Protein AF-E7BS47-F1 (afdb_monomer)

InterPro domains:
  IPR019580 Pre-mRNA-processing-splicing factor 8, U6-snRNA-binding [PF10596] (1-68)
  IPR027652 Pre-mRNA-processing-splicing factor 8 [PTHR11140] (1-109)

Nearest PDB structures (foldseek):
  8qp8-assembly1_A  TM=9.920E-01  e=4.283E-16  Homo sapiens
  8qxd-assembly1_A  TM=9.920E-01  e=4.283E-16  Homo sapiens
  3zef-assembly2_E  TM=9.939E-01  e=2.211E-14  Saccharomyces cerevisiae
  3zef-assembly1_B  TM=9.964E-01  e=2.888E-14  Saccharomyces cerevisiae
  4i43-assembly1_B  TM=9.954E-01  e=5.636E-14  Saccharomyces cerevisiae S288C

Radius of gyration: 19.04 Å; Cα contacts (8 Å, |Δi|>4): 107; chains: 1; bounding box: 40×33×52 Å

Structure (mmCIF, N/CA/C/O backbone):
data_AF-E7BS47-F1
#
_entry.id   AF-E7BS47-F1
#
loop_
_atom_site.group_PDB
_atom_site.id
_atom_site.type_symbol
_atom_site.label_atom_id
_atom_site.label_alt_id
_atom_site.label_comp_id
_atom_site.label_asym_id
_atom_site.label_entity_id
_atom_site.label_seq_id
_atom_site.pdbx_PDB_ins_code
_atom_site.Cartn_x
_atom_site.Cartn_y
_atom_site.Cartn_z
_atom_site.occupancy
_atom_site.B_iso_or_equiv
_atom_site.auth_seq_id
_atom_site.auth_comp_id
_atom_site.auth_asym_id
_atom_site.auth_atom_id
_atom_site.pdbx_PDB_model_num
ATOM 1 N N . ARG A 1 1 ? 2.871 4.409 -25.591 1.00 84.31 1 ARG A N 1
ATOM 2 C CA . ARG A 1 1 ? 1.527 3.773 -25.572 1.00 84.31 1 ARG A CA 1
ATOM 3 C C . ARG A 1 1 ? 1.599 2.250 -25.733 1.00 84.31 1 ARG A C 1
ATOM 5 O O . ARG A 1 1 ? 1.164 1.576 -24.817 1.00 84.31 1 ARG A O 1
ATOM 12 N N . PHE A 1 2 ? 2.208 1.703 -26.796 1.00 94.00 2 PHE A N 1
ATOM 13 C CA . PHE A 1 2 ? 2.339 0.242 -26.985 1.00 94.00 2 PHE A CA 1
ATOM 14 C C . PHE A 1 2 ? 3.060 -0.478 -25.828 1.00 94.00 2 PHE A C 1
ATOM 16 O O . PHE A 1 2 ? 2.489 -1.369 -25.212 1.00 94.00 2 PHE A O 1
ATOM 23 N N . THR A 1 3 ? 4.282 -0.051 -25.481 1.00 92.44 3 THR A N 1
ATOM 24 C CA . THR A 1 3 ? 5.096 -0.711 -24.438 1.00 92.44 3 THR A CA 1
ATOM 25 C C . THR A 1 3 ? 4.446 -0.674 -23.055 1.00 92.44 3 THR A C 1
ATOM 27 O O . THR A 1 3 ? 4.609 -1.608 -22.282 1.00 92.44 3 THR A O 1
ATOM 30 N N . LEU A 1 4 ? 3.700 0.391 -22.742 1.00 95.00 4 LEU A N 1
ATOM 31 C CA . LEU A 1 4 ? 2.961 0.501 -21.484 1.00 95.00 4 LEU A CA 1
ATOM 32 C C . LEU A 1 4 ? 1.755 -0.449 -21.462 1.00 95.00 4 LEU A C 1
ATOM 34 O O . LEU A 1 4 ? 1.556 -1.142 -20.471 1.00 95.00 4 LEU A O 1
ATOM 38 N N . TRP A 1 5 ? 0.989 -0.514 -22.555 1.00 96.12 5 TRP A N 1
ATOM 39 C CA . TRP A 1 5 ? -0.170 -1.402 -22.673 1.00 96.12 5 TRP A CA 1
ATOM 40 C C . TRP A 1 5 ? 0.214 -2.877 -22.494 1.00 96.12 5 TRP A C 1
ATOM 42 O O . TRP A 1 5 ? -0.379 -3.586 -21.690 1.00 96.12 5 TRP A O 1
ATOM 52 N N . TRP A 1 6 ? 1.276 -3.312 -23.173 1.00 96.38 6 TRP A N 1
ATOM 53 C CA . TRP A 1 6 ? 1.793 -4.682 -23.084 1.00 96.38 6 TRP A CA 1
ATOM 54 C C . TRP A 1 6 ? 2.811 -4.881 -21.952 1.00 96.38 6 TRP A C 1
ATOM 56 O O . TRP A 1 6 ? 3.523 -5.886 -21.918 1.00 96.38 6 TRP A O 1
ATOM 66 N N . SER A 1 7 ? 2.919 -3.932 -21.018 1.00 95.62 7 SER A N 1
ATOM 67 C CA . SER A 1 7 ? 3.914 -4.005 -19.946 1.00 95.62 7 SER A CA 1
ATOM 68 C C . SER A 1 7 ? 3.802 -5.256 -19.066 1.00 95.62 7 SER A C 1
ATOM 70 O O . SER A 1 7 ? 4.862 -5.802 -18.767 1.00 95.62 7 SER A O 1
ATOM 72 N N . PRO A 1 8 ? 2.613 -5.808 -18.731 1.00 95.12 8 PRO A N 1
ATOM 73 C CA . PRO A 1 8 ? 2.541 -7.028 -17.920 1.00 95.12 8 PRO A CA 1
ATOM 74 C C . PRO A 1 8 ? 3.119 -8.263 -18.625 1.00 95.12 8 PRO A C 1
ATOM 76 O O . PRO A 1 8 ? 3.651 -9.167 -17.984 1.00 95.12 8 PRO A O 1
ATOM 79 N N . THR A 1 9 ? 3.038 -8.310 -19.958 1.00 94.06 9 THR A N 1
ATOM 80 C CA . THR A 1 9 ? 3.557 -9.429 -20.756 1.00 94.06 9 THR A CA 1
ATOM 81 C C . THR A 1 9 ? 5.023 -9.255 -21.134 1.00 94.06 9 THR A C 1
ATOM 83 O O . THR A 1 9 ? 5.727 -10.249 -21.281 1.00 94.06 9 THR A O 1
ATOM 86 N N . ILE A 1 10 ? 5.488 -8.010 -21.277 1.00 92.88 10 ILE A N 1
ATOM 87 C CA . ILE A 1 10 ? 6.871 -7.694 -21.650 1.00 92.88 10 ILE A CA 1
ATOM 88 C C . ILE A 1 10 ? 7.775 -7.661 -20.405 1.00 92.88 10 ILE A C 1
ATOM 90 O O . ILE 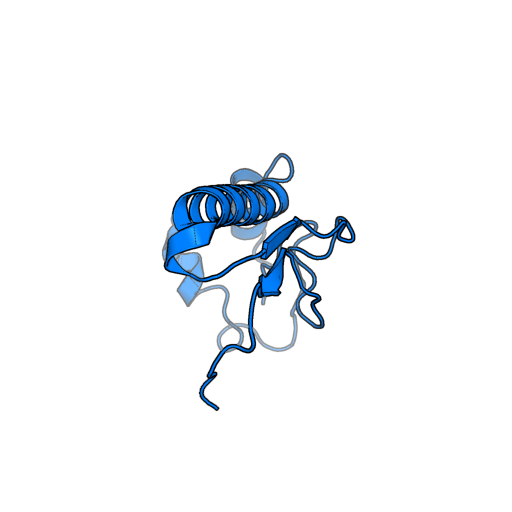A 1 10 ? 8.833 -8.279 -20.394 1.00 92.88 10 ILE A O 1
ATOM 94 N N . ASN A 1 11 ? 7.378 -6.972 -19.333 1.00 93.00 11 ASN A N 1
ATOM 95 C CA . ASN A 1 11 ? 8.187 -6.801 -18.123 1.00 93.00 11 ASN A CA 1
ATOM 96 C C . ASN A 1 11 ? 7.933 -7.924 -17.104 1.00 93.00 11 ASN A C 1
ATOM 98 O O . ASN A 1 11 ? 7.363 -7.695 -16.041 1.00 93.00 11 ASN A O 1
ATOM 102 N N . ARG A 1 12 ? 8.359 -9.148 -17.434 1.00 91.19 12 ARG A N 1
ATOM 103 C CA . ARG A 1 12 ? 8.235 -10.322 -16.555 1.00 91.19 12 ARG A CA 1
ATOM 104 C C . ARG A 1 12 ? 9.527 -11.136 -16.492 1.00 91.19 12 ARG A C 1
ATOM 106 O O . ARG A 1 12 ? 10.251 -11.230 -17.482 1.00 91.19 12 ARG A O 1
ATOM 113 N N . ALA A 1 13 ? 9.755 -11.794 -15.356 1.00 85.56 13 ALA A N 1
ATOM 114 C CA . ALA A 1 13 ? 10.951 -12.602 -15.095 1.00 85.56 13 ALA A CA 1
ATOM 115 C C . ALA A 1 13 ? 11.187 -13.733 -16.117 1.00 85.56 13 ALA A C 1
ATOM 117 O O . ALA A 1 13 ? 12.325 -14.081 -16.401 1.00 85.56 13 ALA A O 1
ATOM 118 N N . ASN A 1 14 ? 10.124 -14.282 -16.715 1.00 86.88 14 ASN A N 1
ATOM 119 C CA . ASN A 1 14 ? 10.248 -15.358 -17.710 1.00 86.88 14 ASN A CA 1
ATOM 120 C C . ASN A 1 14 ? 10.684 -14.864 -19.103 1.00 86.88 14 ASN A C 1
ATOM 122 O O . ASN A 1 14 ? 10.948 -15.688 -19.970 1.00 86.88 14 ASN A O 1
ATOM 126 N N . VAL A 1 15 ? 10.692 -13.548 -19.348 1.00 81.75 15 VAL A N 1
ATOM 127 C CA . VAL A 1 15 ? 11.050 -12.951 -20.651 1.00 81.75 15 VAL A CA 1
ATOM 128 C C . VAL A 1 15 ? 12.466 -12.384 -20.623 1.00 81.75 15 VAL A C 1
ATOM 130 O O . VAL A 1 15 ? 13.201 -12.519 -21.596 1.00 81.75 15 VAL A O 1
ATOM 133 N N . TYR A 1 16 ? 12.868 -11.784 -19.503 1.00 82.69 16 TYR A N 1
ATOM 134 C CA . TYR A 1 16 ? 14.212 -11.251 -19.310 1.00 82.69 16 TYR A CA 1
ATOM 135 C C . TYR A 1 16 ? 14.883 -11.935 -18.117 1.00 82.69 16 TYR A C 1
ATOM 137 O O . TYR A 1 16 ? 14.367 -11.896 -17.001 1.00 82.69 16 TYR A O 1
ATOM 145 N N . VAL A 1 17 ? 16.043 -12.551 -18.357 1.00 79.25 17 VAL A N 1
ATOM 146 C CA . VAL A 1 17 ? 16.807 -13.300 -17.348 1.00 79.25 17 VAL A CA 1
ATOM 147 C C . VAL A 1 17 ? 17.919 -12.425 -16.761 1.00 79.25 17 VAL A C 1
ATOM 149 O O . VAL A 1 17 ? 18.576 -11.676 -17.481 1.00 79.25 17 VAL A O 1
ATOM 152 N N . GLY A 1 18 ? 18.164 -12.549 -15.453 1.00 76.62 18 GLY A N 1
ATOM 153 C CA . GLY A 1 18 ? 19.397 -12.071 -14.812 1.00 76.62 18 GLY A CA 1
ATOM 154 C C . GLY A 1 18 ? 19.460 -10.581 -14.456 1.00 76.62 18 GLY A C 1
ATOM 155 O O . GLY A 1 18 ? 20.484 -10.136 -13.945 1.00 76.62 18 GLY A O 1
ATOM 156 N N . PHE A 1 19 ? 18.396 -9.802 -14.674 1.00 78.62 19 PHE A N 1
ATOM 157 C CA . PHE A 1 19 ? 18.344 -8.396 -14.266 1.00 78.62 19 PHE A CA 1
ATOM 158 C C . PHE A 1 19 ? 17.004 -8.081 -13.599 1.00 78.62 19 PHE A C 1
ATOM 160 O O . PHE A 1 19 ? 15.967 -8.137 -14.243 1.00 78.62 19 PHE A O 1
ATOM 167 N N . GLN A 1 20 ? 17.008 -7.745 -12.309 1.00 90.75 20 GLN A N 1
ATOM 168 C CA . GLN A 1 20 ? 15.817 -7.286 -11.594 1.00 90.75 20 GLN A CA 1
ATOM 169 C C . GLN A 1 20 ? 16.179 -6.063 -10.762 1.00 90.75 20 GLN A C 1
ATOM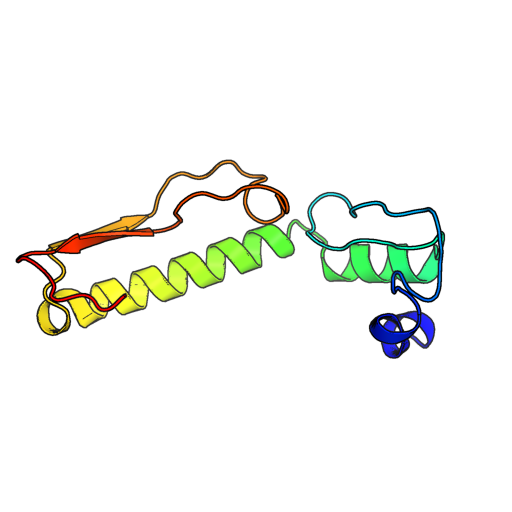 171 O O . GLN A 1 20 ? 17.049 -6.127 -9.897 1.00 90.75 20 GLN A O 1
ATOM 176 N N . VAL A 1 21 ? 15.512 -4.942 -11.027 1.00 94.69 21 VAL A N 1
ATOM 177 C CA . VAL A 1 21 ? 15.723 -3.685 -10.301 1.00 94.69 21 VAL A CA 1
ATOM 178 C C . VAL A 1 21 ? 14.378 -3.111 -9.897 1.00 94.69 21 VAL A C 1
ATOM 180 O O . VAL A 1 21 ? 13.461 -3.054 -10.711 1.00 94.69 21 VAL A O 1
ATOM 183 N N . GLN A 1 22 ? 14.255 -2.678 -8.650 1.00 96.56 22 GLN A N 1
ATOM 184 C CA . GLN A 1 22 ? 13.079 -1.95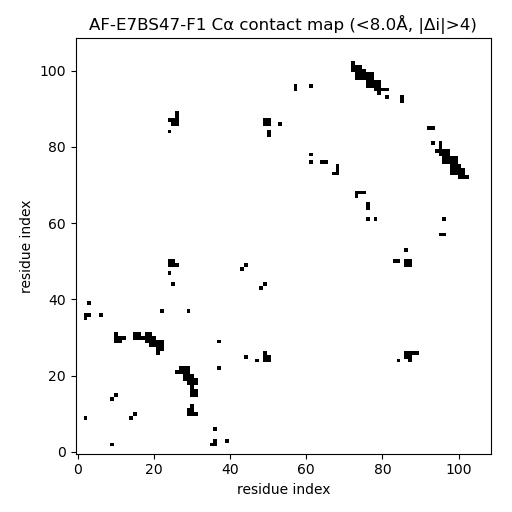8 -8.179 1.00 96.56 22 GLN A CA 1
ATOM 185 C C . GLN A 1 22 ? 13.151 -0.489 -8.620 1.00 96.56 22 GLN A C 1
ATOM 187 O O . GLN A 1 22 ? 14.206 0.134 -8.522 1.00 96.56 22 GLN A O 1
ATOM 192 N N . LEU A 1 23 ? 12.049 0.068 -9.124 1.00 96.88 23 LEU A N 1
ATOM 193 C CA . LEU A 1 23 ? 11.954 1.498 -9.412 1.00 96.88 23 LEU A CA 1
ATOM 194 C C . LEU A 1 23 ? 11.840 2.291 -8.108 1.00 96.88 23 LEU A C 1
ATOM 196 O O . LEU A 1 23 ? 10.971 2.003 -7.282 1.00 96.88 23 LEU A O 1
ATOM 200 N N . ASP A 1 24 ? 12.676 3.318 -7.962 1.00 96.38 24 ASP A N 1
ATOM 201 C CA . ASP A 1 24 ? 12.687 4.184 -6.783 1.00 96.38 24 ASP A CA 1
ATOM 202 C C . ASP A 1 24 ? 11.287 4.710 -6.445 1.00 96.38 24 ASP A C 1
ATOM 204 O O . ASP A 1 24 ? 10.517 5.098 -7.326 1.00 96.38 24 ASP A O 1
ATOM 208 N N . LEU A 1 25 ? 10.978 4.739 -5.145 1.00 97.81 25 LEU A N 1
ATOM 209 C CA . LEU A 1 25 ? 9.703 5.206 -4.583 1.00 97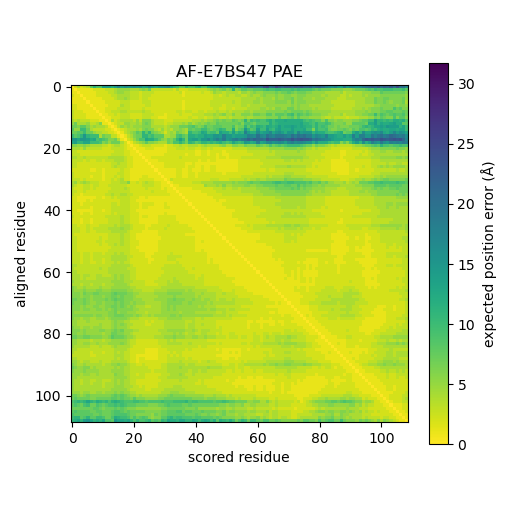.81 25 LEU A CA 1
ATOM 210 C C . LEU A 1 25 ? 8.463 4.375 -4.973 1.00 97.81 25 LEU A C 1
ATOM 212 O O . LEU A 1 25 ? 7.340 4.811 -4.724 1.00 97.81 25 LEU A O 1
ATOM 216 N N . THR A 1 26 ? 8.636 3.187 -5.560 1.00 98.19 26 THR A N 1
ATOM 217 C CA . THR A 1 26 ? 7.535 2.283 -5.940 1.00 98.19 26 THR A CA 1
ATOM 218 C C . THR A 1 26 ? 7.885 0.828 -5.642 1.00 98.19 26 THR A C 1
ATOM 220 O O . THR A 1 26 ? 9.058 0.488 -5.519 1.00 98.19 26 THR A O 1
ATOM 223 N N . GLY A 1 27 ? 6.893 -0.061 -5.572 1.00 97.75 27 GLY A N 1
ATOM 224 C CA . GLY A 1 27 ? 7.112 -1.512 -5.478 1.00 97.75 27 GLY A CA 1
ATOM 225 C C . GLY A 1 27 ? 7.330 -2.205 -6.831 1.00 97.75 27 GLY A C 1
ATOM 226 O O . GLY A 1 27 ? 7.270 -3.429 -6.905 1.00 97.75 27 GLY A O 1
ATOM 227 N N . ILE A 1 28 ? 7.524 -1.450 -7.919 1.00 97.75 28 ILE A N 1
ATOM 228 C CA . ILE A 1 28 ? 7.572 -2.009 -9.274 1.00 97.75 28 ILE A CA 1
ATOM 229 C C . ILE A 1 28 ? 8.967 -2.546 -9.575 1.00 97.75 28 ILE A C 1
ATOM 231 O O . ILE A 1 28 ? 9.949 -1.804 -9.539 1.00 97.75 28 ILE A O 1
ATOM 235 N N . PHE A 1 29 ? 9.043 -3.816 -9.963 1.00 96.56 29 PHE A N 1
ATOM 236 C CA . PHE A 1 29 ? 10.268 -4.430 -10.460 1.00 96.56 29 PHE A CA 1
ATOM 237 C C . PHE A 1 29 ? 10.360 -4.344 -11.985 1.00 96.56 29 PHE A C 1
ATOM 239 O O . PHE A 1 29 ? 9.418 -4.655 -12.711 1.00 96.56 29 PHE A O 1
ATOM 246 N N . MET A 1 30 ? 11.527 -3.940 -12.471 1.00 96.19 30 MET A N 1
ATOM 247 C CA . MET A 1 30 ? 11.917 -3.959 -13.874 1.00 96.19 30 MET A CA 1
ATOM 248 C C . MET A 1 30 ? 12.817 -5.168 -14.113 1.00 96.19 30 MET A C 1
ATOM 250 O O . MET A 1 30 ? 13.891 -5.260 -13.518 1.00 96.19 30 MET A O 1
ATOM 254 N N . HIS A 1 31 ? 12.392 -6.065 -15.000 1.00 94.12 31 HIS A N 1
ATOM 255 C CA . HIS A 1 31 ? 13.109 -7.298 -15.337 1.00 94.12 31 HIS A CA 1
ATOM 256 C C . HIS A 1 31 ? 14.089 -7.130 -16.511 1.00 94.12 31 HIS A C 1
ATOM 258 O O . HIS A 1 31 ? 14.850 -8.028 -16.842 1.00 94.12 31 HIS A O 1
ATOM 264 N N . GLY A 1 32 ? 14.103 -5.962 -17.152 1.00 92.00 32 GLY A N 1
ATOM 265 C CA . GLY A 1 32 ? 15.008 -5.653 -18.253 1.00 92.00 32 GLY A CA 1
ATOM 266 C C . GLY A 1 32 ? 15.186 -4.150 -18.429 1.00 92.00 32 GLY A C 1
ATOM 267 O O . GLY A 1 32 ? 14.444 -3.334 -17.873 1.00 92.00 32 GLY A O 1
ATOM 268 N N . LYS A 1 33 ? 16.179 -3.758 -19.231 1.00 92.06 33 LYS A N 1
ATOM 269 C CA . LYS A 1 33 ? 16.395 -2.352 -19.595 1.00 92.06 33 LYS A CA 1
ATOM 270 C C . LYS A 1 33 ? 15.406 -1.952 -20.690 1.00 92.06 33 LYS A C 1
ATOM 272 O O . LYS A 1 33 ? 15.703 -2.072 -21.872 1.00 92.06 33 LYS A O 1
ATOM 277 N N . ILE A 1 34 ? 14.235 -1.458 -20.281 1.00 93.56 34 ILE A N 1
ATOM 278 C CA . ILE A 1 34 ? 13.179 -0.959 -21.178 1.00 93.56 34 ILE A CA 1
ATOM 279 C C . ILE A 1 34 ? 12.933 0.530 -20.872 1.00 93.56 34 ILE A C 1
ATOM 281 O O . ILE A 1 34 ? 12.035 0.862 -20.091 1.00 93.56 34 ILE A O 1
ATOM 285 N N . PRO A 1 35 ? 13.738 1.457 -21.434 1.00 95.25 35 PRO A N 1
ATOM 286 C CA . PRO A 1 35 ? 13.717 2.868 -21.040 1.00 95.25 35 PRO A CA 1
ATOM 287 C C . PRO A 1 35 ? 12.355 3.547 -21.224 1.00 95.25 35 PRO A C 1
ATOM 289 O O . PRO A 1 35 ? 11.917 4.298 -20.356 1.00 95.25 35 PRO A O 1
ATOM 292 N N . THR A 1 36 ? 11.646 3.241 -22.314 1.00 95.62 36 THR A N 1
ATOM 293 C CA . THR A 1 36 ? 10.320 3.813 -22.608 1.00 95.62 36 THR A CA 1
ATOM 294 C C . THR A 1 36 ? 9.270 3.414 -21.571 1.00 95.62 36 THR A C 1
ATOM 296 O O . THR A 1 36 ? 8.434 4.235 -21.183 1.00 95.62 36 THR A O 1
ATOM 299 N N . LEU A 1 37 ? 9.334 2.174 -21.076 1.00 96.19 37 LEU A N 1
ATOM 300 C CA . LEU A 1 37 ? 8.473 1.700 -19.998 1.00 96.19 37 LEU A CA 1
ATOM 301 C C . LEU A 1 37 ? 8.841 2.366 -18.672 1.00 96.19 37 LEU A C 1
ATOM 303 O O . LEU A 1 37 ? 7.953 2.875 -17.993 1.00 96.19 37 LEU A O 1
ATOM 307 N N . LYS A 1 38 ? 10.140 2.436 -18.343 1.00 96.31 38 LYS A N 1
ATOM 308 C CA . LYS A 1 38 ? 10.628 3.115 -17.133 1.00 96.31 38 LYS A CA 1
ATOM 309 C C . LYS A 1 38 ? 10.116 4.558 -17.056 1.00 96.31 38 LYS A C 1
ATOM 311 O O . LYS A 1 38 ? 9.576 4.948 -16.027 1.00 96.31 38 LYS A O 1
ATOM 316 N N . ILE A 1 39 ? 10.234 5.326 -18.143 1.00 97.50 39 ILE A N 1
ATOM 317 C CA . ILE A 1 39 ? 9.736 6.712 -18.206 1.00 97.50 39 ILE A CA 1
ATOM 318 C C . ILE A 1 39 ? 8.221 6.759 -17.970 1.00 97.50 39 ILE A C 1
ATOM 320 O O . ILE A 1 39 ? 7.755 7.555 -17.159 1.00 97.50 39 ILE A O 1
ATOM 324 N N . SER A 1 40 ? 7.461 5.884 -18.636 1.00 97.75 40 SER A N 1
ATOM 325 C CA . SER A 1 40 ? 5.997 5.847 -18.507 1.00 97.75 40 SER A CA 1
ATOM 326 C C . SER A 1 40 ? 5.557 5.555 -17.066 1.00 97.75 40 SER A C 1
ATOM 328 O O . SER A 1 40 ? 4.667 6.219 -16.545 1.00 97.75 40 SER A O 1
ATOM 330 N N . LEU A 1 41 ? 6.205 4.596 -16.397 1.00 97.88 41 LEU A N 1
ATOM 331 C CA . LEU A 1 41 ? 5.884 4.224 -15.016 1.00 97.88 41 LEU A CA 1
ATOM 332 C C . LEU A 1 41 ? 6.261 5.323 -14.015 1.00 97.88 41 LEU A C 1
ATOM 334 O O . LEU A 1 41 ? 5.470 5.621 -13.124 1.00 97.88 41 LEU A O 1
ATOM 338 N N . ILE A 1 42 ? 7.413 5.979 -14.195 1.00 97.94 42 ILE A N 1
ATOM 339 C CA . ILE A 1 42 ? 7.808 7.135 -13.373 1.00 97.94 42 ILE A CA 1
ATOM 340 C C . ILE A 1 42 ? 6.792 8.274 -13.516 1.00 97.94 42 ILE A C 1
ATOM 342 O O . ILE A 1 42 ? 6.447 8.914 -12.528 1.00 97.94 42 ILE A O 1
ATOM 346 N N . GLN A 1 43 ? 6.285 8.524 -14.727 1.00 97.69 43 GLN A N 1
ATOM 347 C CA . GLN A 1 43 ? 5.267 9.553 -14.952 1.00 97.69 43 GLN A CA 1
ATOM 348 C C . GLN A 1 43 ? 3.936 9.225 -14.270 1.00 97.69 43 GLN A C 1
ATOM 350 O O . GLN A 1 43 ? 3.315 10.130 -13.718 1.00 97.69 43 GLN A O 1
ATOM 355 N N . ILE A 1 44 ? 3.514 7.957 -14.281 1.00 98.19 44 ILE A N 1
ATOM 356 C CA . ILE A 1 44 ? 2.288 7.515 -13.602 1.00 98.19 44 ILE A CA 1
ATOM 357 C C . ILE A 1 44 ? 2.434 7.680 -12.088 1.00 98.19 44 ILE A C 1
ATOM 359 O O . ILE A 1 44 ? 1.594 8.316 -11.461 1.00 98.19 44 ILE A O 1
ATOM 363 N N . PHE A 1 45 ? 3.522 7.173 -11.504 1.00 98.62 45 PHE A N 1
ATOM 364 C CA . PHE A 1 45 ? 3.728 7.159 -10.052 1.00 98.62 45 PHE A CA 1
ATOM 365 C C . PHE A 1 45 ? 4.466 8.392 -9.503 1.00 98.62 45 PHE A C 1
ATOM 367 O O . PHE A 1 45 ? 5.001 8.370 -8.392 1.00 98.62 45 PHE A O 1
ATOM 374 N N . ARG A 1 46 ? 4.492 9.489 -10.269 1.00 98.00 46 ARG A N 1
ATOM 375 C CA . ARG A 1 46 ? 5.156 10.741 -9.884 1.00 98.00 46 ARG A CA 1
ATOM 376 C C . ARG A 1 46 ? 4.568 11.340 -8.604 1.00 98.00 46 ARG A C 1
ATOM 378 O O . ARG A 1 46 ? 3.457 11.014 -8.196 1.00 98.00 46 ARG A O 1
ATOM 385 N N . ALA A 1 47 ? 5.296 12.278 -7.998 1.00 98.06 47 ALA A N 1
ATOM 386 C CA . ALA A 1 47 ? 4.850 13.013 -6.809 1.00 98.06 47 ALA A CA 1
ATOM 387 C C . ALA A 1 47 ? 4.422 12.094 -5.647 1.00 98.06 47 ALA A C 1
ATOM 389 O O . ALA A 1 47 ? 3.431 12.369 -4.959 1.00 98.06 47 ALA A O 1
ATOM 390 N N . HIS A 1 48 ? 5.197 11.021 -5.442 1.00 98.12 48 HIS A N 1
ATOM 391 C CA . HIS A 1 48 ? 5.019 10.052 -4.360 1.00 98.12 48 HIS A CA 1
ATOM 392 C C . HIS A 1 48 ? 3.668 9.323 -4.398 1.00 98.12 48 HIS A C 1
ATOM 394 O O . HIS A 1 48 ? 3.147 8.935 -3.354 1.00 98.12 48 HIS A O 1
ATOM 400 N N . LEU A 1 49 ? 3.083 9.127 -5.589 1.00 98.62 49 LEU A N 1
ATOM 401 C CA . LEU A 1 49 ? 1.740 8.556 -5.721 1.00 98.62 49 LEU A CA 1
ATOM 402 C C . LEU A 1 49 ? 1.613 7.178 -5.055 1.00 98.62 49 LEU A C 1
ATOM 404 O O . LEU A 1 49 ? 0.600 6.913 -4.424 1.00 98.62 49 LEU A O 1
ATOM 408 N N . TRP A 1 50 ? 2.645 6.332 -5.122 1.00 98.62 50 TRP A N 1
ATOM 409 C CA . TRP A 1 50 ? 2.640 5.026 -4.451 1.00 98.62 50 TRP A CA 1
ATOM 410 C C . TRP A 1 50 ? 2.425 5.145 -2.932 1.00 98.62 50 TRP A C 1
ATOM 412 O O . TRP A 1 50 ? 1.587 4.451 -2.363 1.00 98.62 50 TRP A O 1
ATOM 422 N N . GLN A 1 51 ? 3.156 6.056 -2.279 1.00 98.19 51 GLN A N 1
ATOM 423 C CA . GLN A 1 51 ? 3.024 6.314 -0.840 1.00 98.19 51 GLN A CA 1
ATOM 424 C C . GLN A 1 51 ? 1.649 6.896 -0.511 1.00 98.19 51 GLN A C 1
ATOM 426 O O . GLN A 1 51 ? 1.030 6.470 0.455 1.00 98.19 51 GLN A O 1
ATOM 431 N N . LYS A 1 52 ? 1.154 7.820 -1.343 1.00 98.31 52 LYS A N 1
ATOM 432 C CA . LYS A 1 52 ? -0.163 8.445 -1.160 1.00 98.31 52 LYS A CA 1
ATOM 433 C C . LYS A 1 52 ? -1.312 7.454 -1.308 1.00 98.31 52 LYS A C 1
ATOM 435 O O . LYS A 1 52 ? -2.270 7.551 -0.560 1.00 98.31 52 LYS A O 1
ATOM 440 N N . ILE A 1 53 ? -1.220 6.505 -2.243 1.00 98.62 53 ILE A N 1
ATOM 441 C CA . ILE A 1 53 ? -2.217 5.434 -2.382 1.00 98.62 53 ILE A CA 1
ATOM 442 C C . ILE A 1 53 ? -2.238 4.578 -1.114 1.00 98.62 53 ILE A C 1
ATOM 444 O O . ILE A 1 53 ? -3.310 4.333 -0.572 1.00 98.62 53 ILE A O 1
ATOM 448 N N . HIS A 1 54 ? -1.064 4.155 -0.629 1.00 98.56 54 HIS A N 1
ATOM 449 C CA . HIS A 1 54 ? -0.964 3.381 0.612 1.00 98.56 54 HIS A CA 1
ATOM 450 C C . HIS A 1 54 ? -1.573 4.141 1.796 1.00 98.56 54 HIS A C 1
ATOM 452 O O . HIS A 1 54 ? -2.436 3.599 2.479 1.00 98.56 54 HIS A O 1
ATOM 458 N N . GLU A 1 55 ? -1.207 5.410 1.985 1.00 98.00 55 GLU A N 1
ATOM 459 C CA . GLU A 1 55 ? -1.759 6.232 3.063 1.00 98.00 55 GLU A CA 1
ATOM 460 C C . GLU A 1 55 ? -3.270 6.460 2.923 1.00 98.00 55 GLU A C 1
ATOM 462 O O . GLU A 1 55 ? -3.982 6.352 3.916 1.00 98.00 55 GLU A O 1
ATOM 467 N N . SER A 1 56 ? -3.770 6.724 1.711 1.00 98.44 56 SER A N 1
ATOM 468 C CA . SER A 1 56 ? -5.203 6.928 1.457 1.00 98.44 56 SER A CA 1
ATOM 469 C C . SER A 1 56 ? -6.018 5.704 1.860 1.00 98.44 56 SER A C 1
ATOM 471 O O . SER A 1 56 ? -6.988 5.844 2.590 1.00 98.44 56 SER A O 1
ATOM 473 N N . ILE A 1 57 ? -5.589 4.502 1.460 1.00 98.50 57 ILE A N 1
ATOM 474 C CA . ILE A 1 57 ? -6.294 3.260 1.807 1.00 98.50 57 ILE A CA 1
ATOM 475 C C . ILE A 1 57 ? -6.300 3.043 3.326 1.00 98.50 57 ILE A C 1
ATOM 477 O O . ILE A 1 57 ? -7.321 2.657 3.886 1.00 98.50 57 ILE A O 1
ATOM 481 N N . VAL A 1 58 ? -5.175 3.302 4.004 1.00 98.56 58 VAL A N 1
ATOM 482 C CA . VAL A 1 58 ? -5.095 3.193 5.471 1.00 98.56 58 VAL A CA 1
ATOM 483 C C . VAL A 1 58 ? -6.062 4.170 6.144 1.00 98.56 58 VAL A C 1
ATOM 485 O O . VAL A 1 58 ? -6.757 3.785 7.078 1.00 98.56 58 VAL A O 1
ATOM 488 N N . MET A 1 59 ? -6.140 5.412 5.659 1.00 98.31 59 MET A N 1
ATOM 489 C CA . MET A 1 59 ? -7.061 6.414 6.200 1.00 98.31 59 MET A CA 1
ATOM 490 C C . MET A 1 59 ? -8.528 6.037 5.977 1.00 98.31 59 MET A C 1
ATOM 492 O O . MET A 1 59 ? -9.315 6.154 6.913 1.00 98.31 59 MET A O 1
ATOM 496 N N . ASP A 1 60 ? -8.883 5.555 4.785 1.00 98.62 60 ASP A N 1
ATOM 497 C CA . ASP A 1 60 ? -10.251 5.131 4.471 1.00 98.62 60 ASP A CA 1
ATOM 498 C C . ASP A 1 60 ? -10.679 3.954 5.366 1.00 98.62 60 ASP A C 1
ATOM 500 O O . ASP A 1 60 ? -11.793 3.932 5.884 1.00 98.62 60 ASP A O 1
ATOM 504 N N . LEU A 1 61 ? -9.774 3.001 5.625 1.00 98.56 61 LEU A N 1
ATOM 505 C CA . LEU A 1 61 ? -10.035 1.892 6.548 1.00 98.56 61 LEU A CA 1
ATOM 506 C C . LEU A 1 61 ? -10.194 2.357 7.997 1.00 98.56 61 LEU A C 1
ATOM 508 O O . LEU A 1 61 ? -11.118 1.903 8.664 1.00 98.56 61 LEU A O 1
ATOM 512 N N . CYS A 1 62 ? -9.339 3.266 8.481 1.00 98.38 62 CYS A N 1
ATOM 513 C CA . CYS A 1 62 ? -9.509 3.863 9.809 1.00 98.38 62 CYS A CA 1
ATOM 514 C C . CYS A 1 62 ? -10.899 4.492 9.959 1.00 98.38 62 CYS A C 1
ATOM 516 O O . CYS A 1 62 ? -11.579 4.211 10.936 1.00 98.38 62 CYS A O 1
ATOM 518 N N . GLN A 1 63 ? -11.353 5.256 8.959 1.00 98.25 63 GLN A N 1
ATOM 519 C CA . GLN A 1 63 ? -12.676 5.886 8.986 1.00 98.25 63 GLN A CA 1
ATOM 520 C C . GLN A 1 63 ? -13.818 4.870 9.053 1.00 98.25 63 GLN A C 1
ATOM 522 O O . GLN A 1 63 ? -14.789 5.100 9.767 1.00 98.25 63 GLN A O 1
ATOM 527 N N . VAL A 1 64 ? -13.718 3.758 8.319 1.00 98.50 64 VAL A N 1
ATOM 528 C CA . VAL A 1 64 ? -14.728 2.691 8.379 1.00 98.50 64 VAL A CA 1
ATOM 529 C C . VAL A 1 64 ? -14.716 2.009 9.749 1.00 98.50 64 VAL A C 1
ATOM 531 O O . VAL A 1 64 ? -15.779 1.792 10.319 1.00 98.50 64 VAL A O 1
ATOM 534 N N . PHE A 1 65 ? -13.545 1.713 10.320 1.00 98.38 65 PHE A N 1
ATOM 535 C CA . PHE A 1 65 ? -13.477 1.118 11.658 1.00 98.38 65 PHE A CA 1
ATOM 536 C C . PHE A 1 65 ? -14.006 2.056 12.747 1.00 98.38 65 PHE A C 1
ATOM 538 O O . PHE A 1 65 ? -14.708 1.591 13.638 1.00 98.38 65 PHE A O 1
ATOM 545 N N . ASP A 1 66 ? -13.737 3.360 12.644 1.00 97.50 66 ASP A N 1
ATOM 546 C CA . ASP A 1 66 ? -14.268 4.372 13.565 1.00 97.50 66 ASP A CA 1
ATOM 547 C C . ASP A 1 66 ? -15.805 4.476 13.502 1.00 97.50 66 ASP A C 1
ATOM 549 O O . ASP A 1 66 ? -16.445 4.834 14.489 1.00 97.50 66 ASP A O 1
ATOM 553 N N . GLN A 1 67 ? -16.420 4.155 12.358 1.00 98.00 67 GLN A N 1
ATOM 554 C CA . GLN A 1 67 ? -17.883 4.117 12.208 1.00 98.00 67 GLN A CA 1
ATOM 555 C C . GLN A 1 67 ? -18.508 2.849 12.800 1.00 98.00 67 GLN A C 1
ATOM 557 O 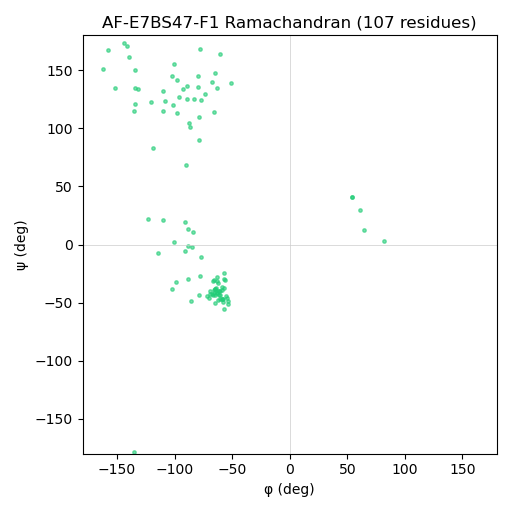O . GLN A 1 67 ? -19.661 2.876 13.221 1.00 98.00 67 GLN A O 1
ATOM 562 N N . GLU A 1 68 ? -17.750 1.756 12.857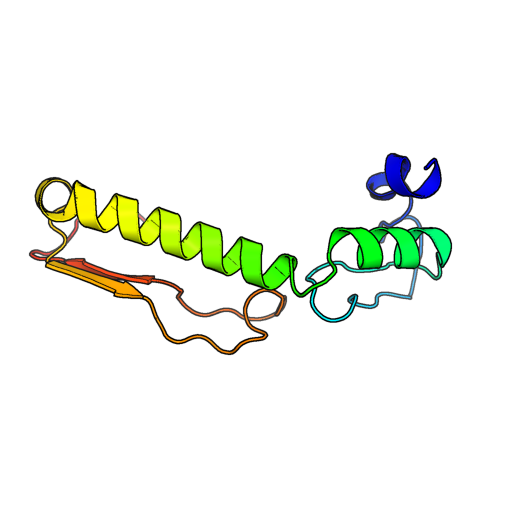 1.00 97.75 68 GLU A N 1
ATOM 563 C CA . GLU A 1 68 ? -18.231 0.425 13.242 1.00 97.75 68 GLU A CA 1
ATOM 564 C C . GLU A 1 68 ? -17.693 -0.027 14.614 1.00 97.75 68 GLU A C 1
ATOM 566 O O . GLU A 1 68 ? -17.680 -1.224 14.909 1.00 97.75 68 GLU A O 1
ATOM 571 N N . LEU A 1 69 ? -17.250 0.911 15.465 1.00 97.38 69 LEU A N 1
ATOM 572 C CA . LEU A 1 69 ? -16.648 0.606 16.772 1.00 97.38 69 LEU A CA 1
ATOM 573 C C . LEU A 1 69 ? -17.551 -0.283 17.635 1.00 97.38 69 LEU A C 1
ATOM 575 O O . LEU A 1 69 ? -17.118 -1.337 18.100 1.00 97.38 69 LEU A O 1
ATOM 579 N N . ASP A 1 70 ? -18.817 0.105 17.793 1.00 96.50 70 ASP A N 1
ATOM 580 C CA . ASP A 1 70 ? -19.775 -0.626 18.627 1.00 96.50 70 ASP A CA 1
ATOM 581 C C . ASP A 1 70 ? -20.138 -1.985 18.016 1.00 96.50 70 ASP A C 1
ATOM 583 O O . ASP A 1 70 ? -20.191 -2.994 18.718 1.00 96.50 70 ASP A O 1
ATOM 587 N N . ALA A 1 71 ? -20.362 -2.028 16.699 1.00 97.38 71 ALA A N 1
ATOM 588 C CA . ALA A 1 71 ? -20.774 -3.240 15.993 1.00 97.38 71 ALA A CA 1
ATOM 589 C C . ALA A 1 71 ? -19.681 -4.322 15.986 1.00 97.38 71 ALA A C 1
ATOM 591 O O . ALA A 1 71 ? -19.991 -5.514 15.982 1.00 97.38 71 ALA A O 1
ATOM 592 N N . LEU A 1 72 ? -18.410 -3.909 15.984 1.00 97.06 72 LEU A N 1
ATOM 593 C CA . LEU A 1 72 ? -17.243 -4.793 15.976 1.00 97.06 72 LEU A CA 1
ATOM 594 C C . LEU A 1 72 ? -16.602 -4.970 17.361 1.00 97.06 72 LEU A C 1
ATOM 596 O O . LEU A 1 72 ? -15.589 -5.664 17.478 1.00 97.06 72 LEU A O 1
ATOM 600 N N . GLU A 1 73 ? -17.176 -4.363 18.401 1.00 97.25 73 GLU A N 1
ATOM 601 C CA . GLU A 1 73 ? -16.635 -4.361 19.765 1.00 97.25 73 GLU A CA 1
ATOM 602 C C . GLU A 1 73 ? -15.173 -3.862 19.821 1.00 97.25 73 GLU A C 1
ATOM 604 O O . GLU A 1 73 ? -14.327 -4.419 20.528 1.00 97.25 73 GLU A O 1
ATOM 609 N N . ILE A 1 74 ? -14.857 -2.818 19.045 1.00 98.00 74 ILE A N 1
ATOM 610 C CA . ILE A 1 74 ? -13.548 -2.153 19.026 1.00 98.00 74 ILE A CA 1
ATOM 611 C C . ILE A 1 74 ? -13.554 -1.029 20.069 1.00 98.00 74 ILE A C 1
ATOM 613 O O . ILE A 1 74 ? -14.386 -0.129 20.027 1.00 98.00 74 ILE A O 1
ATOM 617 N N . GLU A 1 75 ? -12.584 -1.051 20.977 1.00 97.69 75 GLU A N 1
ATOM 618 C CA . GLU A 1 75 ? -12.343 0.011 21.957 1.00 97.69 75 GLU A CA 1
ATOM 619 C C . GLU A 1 75 ? -11.602 1.190 21.319 1.00 97.69 75 GLU A C 1
ATOM 621 O O . GLU A 1 75 ? -11.906 2.352 21.578 1.00 97.69 75 GLU A O 1
ATOM 626 N N . THR A 1 76 ? -10.578 0.917 20.506 1.00 97.50 76 THR A N 1
ATOM 627 C CA . THR A 1 76 ? -9.752 1.963 19.888 1.00 97.50 76 THR A CA 1
ATOM 628 C C . THR A 1 76 ? -9.158 1.499 18.563 1.00 97.50 76 THR A C 1
ATOM 630 O O . THR A 1 76 ? -8.585 0.412 18.468 1.00 97.50 76 THR A O 1
ATOM 633 N N . VAL A 1 77 ? -9.235 2.368 17.553 1.00 98.38 77 VAL A N 1
ATOM 634 C CA . VAL A 1 77 ? -8.526 2.246 16.274 1.00 98.38 77 VAL A CA 1
ATOM 635 C C . VAL A 1 77 ? -7.274 3.118 16.342 1.00 98.38 77 VAL A C 1
ATOM 637 O O . VAL A 1 77 ? -7.352 4.342 16.407 1.00 98.38 77 VAL A O 1
ATOM 640 N N . GLN A 1 78 ? -6.094 2.503 16.323 1.00 98.19 78 GLN A N 1
ATOM 641 C CA . GLN A 1 78 ? -4.820 3.218 16.375 1.00 98.19 78 GLN A CA 1
ATOM 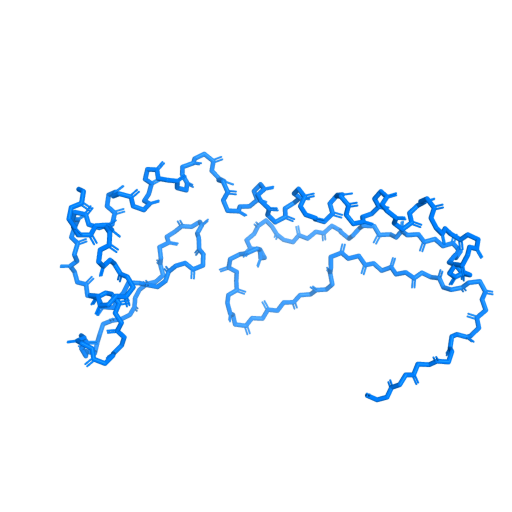642 C C . GLN A 1 78 ? -4.095 3.122 15.032 1.00 98.19 78 GLN A C 1
ATOM 644 O O . GLN A 1 78 ? -3.649 2.049 14.626 1.00 98.19 78 GLN A O 1
ATOM 649 N N . LYS A 1 79 ? -3.930 4.261 14.348 1.00 97.75 79 LYS A N 1
ATOM 650 C CA . LYS A 1 79 ? -3.049 4.370 13.175 1.00 97.75 79 LYS A CA 1
ATOM 651 C C . LYS A 1 79 ? -1.592 4.443 13.631 1.00 97.75 79 LYS A C 1
ATOM 653 O O . LYS A 1 79 ? -1.210 5.344 14.376 1.00 97.75 79 LYS A O 1
ATOM 658 N N . GLU A 1 80 ? -0.763 3.539 13.125 1.00 98.00 80 GLU A N 1
ATOM 659 C CA . GLU A 1 80 ? 0.653 3.479 13.474 1.00 98.00 80 GLU A CA 1
ATOM 660 C C . GLU A 1 80 ? 1.488 4.515 12.711 1.00 98.00 80 GLU A C 1
ATOM 662 O O . GLU A 1 80 ? 1.273 4.795 11.527 1.00 98.00 80 GLU A O 1
ATOM 667 N N . THR A 1 81 ? 2.516 5.053 13.376 1.00 96.25 81 THR A N 1
ATOM 668 C CA . THR A 1 81 ? 3.536 5.863 12.698 1.00 96.25 81 THR A CA 1
ATOM 669 C C . THR A 1 81 ? 4.518 4.936 11.995 1.00 96.25 81 THR A C 1
ATOM 671 O O . THR A 1 81 ? 5.323 4.250 12.622 1.00 96.25 81 THR A O 1
ATOM 674 N N . ILE A 1 82 ? 4.467 4.921 10.667 1.00 96.62 82 ILE A N 1
ATOM 675 C CA . ILE A 1 82 ? 5.274 4.020 9.845 1.00 96.62 82 ILE A CA 1
ATOM 676 C C . ILE A 1 82 ? 6.509 4.702 9.253 1.00 96.62 82 ILE A C 1
ATOM 678 O O . ILE A 1 82 ? 6.547 5.906 9.005 1.00 96.62 82 ILE A O 1
ATOM 682 N N . HIS A 1 83 ? 7.525 3.899 8.935 1.00 97.25 83 HIS A N 1
ATOM 683 C CA . HIS A 1 83 ? 8.670 4.379 8.169 1.00 97.25 83 HIS A CA 1
ATOM 684 C C . HIS A 1 83 ? 8.218 4.832 6.760 1.00 97.25 83 HIS A C 1
ATOM 686 O O . HIS A 1 83 ? 7.540 4.058 6.080 1.00 97.25 83 HIS A O 1
ATOM 692 N N . PRO A 1 84 ? 8.662 5.993 6.229 1.00 92.81 84 PRO A N 1
ATOM 693 C CA . PRO A 1 84 ? 8.163 6.537 4.955 1.00 92.81 84 PRO A CA 1
ATOM 694 C C . PRO A 1 84 ? 8.299 5.590 3.754 1.00 92.81 84 PRO A C 1
ATOM 696 O O . PRO A 1 84 ? 7.498 5.617 2.825 1.00 92.81 84 PRO A O 1
ATOM 699 N N . ARG A 1 85 ? 9.326 4.733 3.772 1.00 97.25 85 ARG A N 1
ATOM 700 C CA . ARG A 1 85 ? 9.592 3.730 2.724 1.00 97.25 85 ARG A CA 1
ATOM 701 C C . ARG A 1 85 ? 8.839 2.405 2.886 1.00 97.25 85 ARG A C 1
ATOM 703 O O . ARG A 1 85 ? 9.025 1.524 2.054 1.00 97.25 85 ARG A O 1
ATOM 710 N N . LYS A 1 86 ? 8.046 2.224 3.949 1.00 97.94 86 LYS A N 1
ATOM 711 C CA . LYS A 1 86 ? 7.334 0.963 4.222 1.00 97.94 86 LYS A CA 1
ATOM 712 C C . LYS A 1 86 ? 6.460 0.550 3.036 1.00 97.94 86 LYS A C 1
ATOM 714 O O . LYS A 1 86 ? 6.519 -0.602 2.627 1.00 97.94 86 LYS A O 1
ATOM 719 N N . SER A 1 87 ? 5.721 1.496 2.456 1.00 97.56 87 SER A N 1
ATOM 720 C CA . SER A 1 87 ? 4.746 1.236 1.387 1.00 97.56 87 SER A CA 1
ATOM 721 C C . SER A 1 87 ? 5.332 0.545 0.153 1.00 97.56 87 SER A C 1
ATOM 723 O O . SER A 1 87 ? 4.602 -0.131 -0.562 1.00 97.56 87 SER A O 1
ATOM 725 N N . TYR A 1 88 ? 6.636 0.676 -0.097 1.00 97.88 88 TYR A N 1
ATOM 726 C CA . TYR A 1 88 ? 7.349 0.003 -1.186 1.00 97.88 88 TYR A CA 1
ATOM 727 C C . TYR A 1 88 ? 8.534 -0.843 -0.696 1.00 97.88 88 TYR A C 1
ATOM 729 O O . TYR A 1 88 ? 9.450 -1.148 -1.461 1.00 97.88 88 TYR A O 1
ATOM 737 N N . LYS A 1 89 ? 8.544 -1.257 0.575 1.00 97.81 89 LYS A N 1
ATOM 738 C CA . LYS A 1 89 ? 9.509 -2.238 1.080 1.00 97.81 89 LYS A CA 1
ATOM 739 C C . LYS A 1 89 ? 8.958 -3.648 0.855 1.00 97.81 89 LYS A C 1
ATOM 741 O O . LYS A 1 89 ? 8.079 -4.098 1.574 1.00 97.81 89 LYS A O 1
ATOM 746 N N . MET A 1 90 ? 9.497 -4.354 -0.138 1.00 96.81 90 MET A N 1
ATOM 747 C CA . MET A 1 90 ? 8.910 -5.615 -0.625 1.00 96.81 90 MET A CA 1
ATOM 748 C C . ME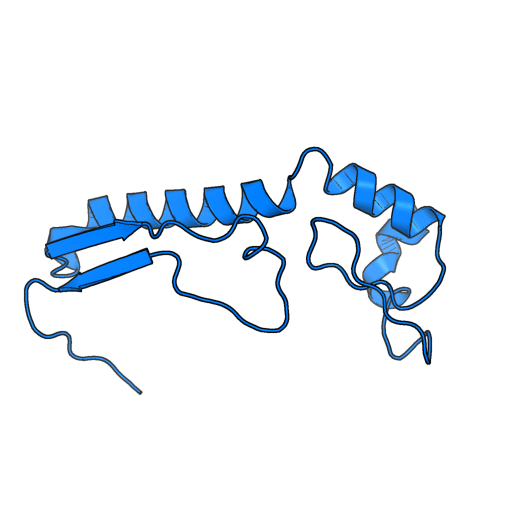T A 1 90 ? 9.385 -6.881 0.108 1.00 96.81 90 MET A C 1
ATOM 750 O O . MET A 1 90 ? 8.948 -7.975 -0.227 1.00 96.81 90 MET A O 1
ATOM 754 N N . ASN A 1 91 ? 10.291 -6.760 1.082 1.00 96.00 91 ASN A N 1
ATOM 755 C CA . ASN A 1 91 ? 10.894 -7.898 1.792 1.00 96.00 91 ASN A CA 1
ATOM 756 C C . ASN A 1 91 ? 10.536 -7.981 3.285 1.00 96.00 91 ASN A C 1
ATOM 758 O O . ASN A 1 91 ? 10.906 -8.942 3.950 1.00 96.00 91 ASN A O 1
ATOM 762 N N . SER A 1 92 ? 9.857 -6.974 3.831 1.00 96.56 92 SER A N 1
ATOM 763 C CA . SER A 1 92 ? 9.398 -6.953 5.222 1.00 96.56 92 SER A CA 1
ATOM 764 C C . SER A 1 92 ? 8.309 -5.900 5.386 1.00 96.56 92 SER A C 1
ATOM 766 O O . SER A 1 92 ? 8.392 -4.862 4.730 1.00 96.56 92 SER A O 1
ATOM 768 N N . SER A 1 93 ? 7.392 -6.097 6.330 1.00 97.69 93 SER A N 1
ATOM 769 C CA . SER A 1 93 ? 6.335 -5.130 6.647 1.00 97.69 93 SER A CA 1
ATOM 770 C C . SER A 1 93 ? 6.174 -4.934 8.162 1.00 97.69 93 SER A C 1
ATOM 772 O O . SER A 1 93 ? 6.906 -5.521 8.956 1.00 97.69 93 SER A O 1
ATOM 774 N N . CYS A 1 94 ? 5.219 -4.091 8.544 1.00 97.69 94 CYS A N 1
ATOM 775 C CA . CYS A 1 94 ? 4.698 -3.912 9.899 1.00 97.69 94 CYS A CA 1
ATOM 776 C C . CYS A 1 94 ? 3.187 -3.622 9.824 1.00 97.69 94 CYS A C 1
ATOM 778 O O . CYS A 1 94 ? 2.650 -3.455 8.726 1.00 97.69 94 CYS A O 1
ATOM 780 N N . ALA A 1 95 ? 2.492 -3.553 10.959 1.00 98.06 95 ALA A N 1
ATOM 781 C CA . ALA A 1 95 ? 1.093 -3.121 10.980 1.00 98.06 95 ALA A CA 1
ATOM 782 C C . ALA A 1 95 ? 0.964 -1.643 10.549 1.00 98.06 95 ALA A C 1
ATOM 784 O O . ALA A 1 95 ? 1.898 -0.857 10.721 1.00 98.06 95 ALA A O 1
ATOM 785 N N . ASP A 1 96 ? -0.148 -1.294 9.899 1.00 98.50 96 ASP A N 1
ATOM 786 C CA . ASP A 1 96 ? -0.550 0.102 9.629 1.00 98.50 96 ASP A CA 1
ATOM 787 C C . ASP A 1 96 ? -1.589 0.595 10.643 1.00 98.50 96 ASP A C 1
ATOM 789 O O . ASP A 1 96 ? -1.613 1.775 10.983 1.00 98.50 96 ASP A O 1
ATOM 793 N N . ILE A 1 97 ? -2.438 -0.320 11.115 1.00 98.56 97 ILE A N 1
ATOM 794 C CA . ILE A 1 97 ? -3.537 -0.069 12.042 1.00 98.56 97 ILE A CA 1
ATOM 795 C C . ILE A 1 97 ? -3.488 -1.162 13.110 1.00 98.56 97 ILE A C 1
ATOM 797 O O . ILE A 1 97 ? -3.326 -2.340 12.778 1.00 98.56 97 ILE A O 1
ATOM 801 N N . LEU A 1 98 ? -3.627 -0.775 14.373 1.00 98.31 98 LEU A N 1
ATOM 802 C CA . LEU A 1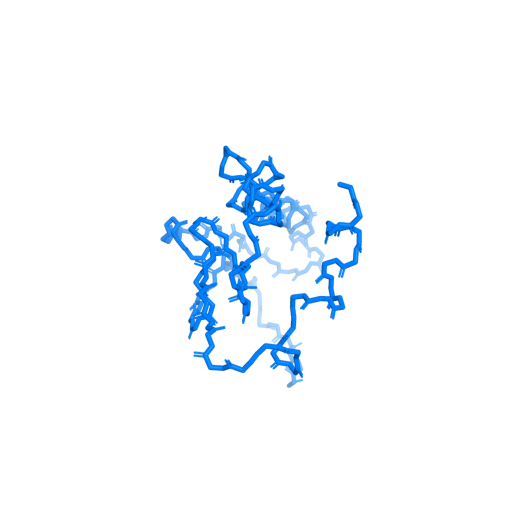 98 ? -3.881 -1.670 15.495 1.00 98.31 98 LEU A CA 1
ATOM 803 C C . LEU A 1 98 ? -5.307 -1.437 15.989 1.00 98.31 98 LEU A C 1
ATOM 805 O O . LEU A 1 98 ? -5.722 -0.295 16.169 1.00 98.31 98 LEU A O 1
ATOM 809 N N . LEU A 1 99 ? -6.050 -2.521 16.192 1.00 98.25 99 LEU A N 1
ATOM 810 C CA . LEU A 1 99 ? -7.390 -2.480 16.765 1.00 98.25 99 LEU A CA 1
ATOM 811 C C . LEU A 1 99 ? -7.324 -3.058 18.176 1.00 98.25 99 LEU A C 1
ATOM 813 O O . LEU A 1 99 ? -6.874 -4.191 18.362 1.00 98.25 99 LEU A O 1
ATOM 817 N N . PHE A 1 100 ? -7.766 -2.277 19.153 1.00 97.88 100 PHE A N 1
ATOM 818 C CA . PHE A 1 100 ? -7.916 -2.718 20.534 1.00 97.88 100 PHE A CA 1
ATOM 819 C C . PHE A 1 100 ? -9.361 -3.131 20.744 1.00 97.88 100 PHE A C 1
ATOM 821 O O . PHE A 1 100 ? -10.271 -2.383 20.402 1.00 97.88 100 PHE A O 1
ATOM 828 N N . ALA A 1 101 ? -9.567 -4.343 21.238 1.00 97.25 101 ALA A N 1
ATOM 829 C CA . ALA A 1 101 ? -10.892 -4.905 21.422 1.00 97.25 101 ALA A CA 1
ATOM 830 C C . ALA A 1 101 ? -11.431 -4.546 22.807 1.00 97.25 101 ALA A C 1
ATOM 832 O O . ALA A 1 101 ? -10.717 -4.720 23.794 1.00 97.25 101 ALA A O 1
ATOM 833 N N . SER A 1 102 ? -12.700 -4.147 22.886 1.00 96.56 102 SER A N 1
ATOM 834 C CA . SER A 1 102 ? -13.390 -3.934 24.166 1.00 96.56 102 SER A CA 1
ATOM 835 C C . SER A 1 102 ? -13.495 -5.237 24.969 1.00 96.56 102 SER A C 1
ATOM 837 O O . SER A 1 102 ? -13.453 -5.234 26.199 1.00 96.56 102 SER A O 1
ATOM 839 N N . TYR A 1 103 ? -13.590 -6.373 24.266 1.00 94.38 103 TYR A N 1
ATOM 840 C CA . TYR A 1 103 ? -13.602 -7.723 24.826 1.00 94.38 103 TYR A CA 1
ATOM 841 C C . TYR A 1 103 ? -12.806 -8.695 23.950 1.00 94.38 103 TYR A C 1
ATOM 843 O O . TYR A 1 103 ? -12.387 -8.385 22.842 1.00 94.38 103 TYR A O 1
ATOM 851 N N . LYS A 1 104 ? -12.568 -9.915 24.439 1.00 96.06 104 LYS A N 1
ATOM 852 C CA . LYS A 1 104 ? -11.796 -10.915 23.692 1.00 96.06 104 LYS A CA 1
ATOM 853 C C . LYS A 1 104 ? -12.533 -11.353 22.416 1.00 96.06 104 LYS A C 1
ATOM 855 O O . LYS A 1 104 ? -13.517 -12.083 22.503 1.00 96.06 104 LYS A O 1
ATOM 860 N N . TRP A 1 105 ? -11.977 -11.032 21.247 1.00 97.31 105 TRP A N 1
ATOM 861 C CA . TRP A 1 105 ? -12.481 -11.546 19.973 1.00 97.31 105 TRP A CA 1
ATOM 862 C C . TRP A 1 105 ? -12.267 -13.052 19.809 1.00 97.31 105 TRP A C 1
ATOM 864 O O . TRP A 1 105 ? -11.200 -13.603 20.102 1.00 97.31 105 TRP A O 1
ATOM 874 N N . ASN A 1 106 ? -13.277 -13.710 19.244 1.00 95.94 106 ASN A N 1
ATOM 875 C CA . ASN A 1 106 ? -13.164 -15.072 18.742 1.00 95.94 106 ASN A CA 1
ATOM 876 C C . ASN A 1 106 ? -12.652 -15.029 17.299 1.00 95.94 106 ASN A C 1
ATOM 878 O O . ASN A 1 106 ? -13.409 -14.747 16.374 1.00 95.94 106 ASN A O 1
ATOM 882 N N . VAL A 1 107 ? -11.360 -15.299 17.112 1.00 96.75 107 VAL A N 1
ATOM 883 C CA . VAL A 1 107 ? -10.695 -15.265 15.800 1.00 96.75 107 VAL A CA 1
ATOM 884 C C . VAL A 1 107 ? -10.492 -16.671 15.233 1.00 96.75 107 VAL A C 1
ATOM 886 O O . VAL A 1 107 ? -10.249 -17.624 15.979 1.00 96.75 107 VAL A O 1
ATOM 889 N N . SER A 1 108 ? -10.588 -16.814 13.909 1.00 96.50 108 SER A N 1
ATOM 890 C CA . SER A 1 108 ? -10.236 -18.060 13.218 1.00 96.50 108 SER A CA 1
ATOM 891 C C . SER A 1 108 ? -8.714 -18.219 13.077 1.00 96.50 108 SER A C 1
ATOM 893 O O . SER A 1 108 ? -7.954 -17.282 13.328 1.00 96.50 108 SER A O 1
ATOM 895 N N . ARG A 1 109 ? -8.271 -19.418 12.678 1.00 86.50 109 ARG A N 1
ATOM 896 C CA . ARG A 1 109 ? -6.921 -19.623 12.126 1.00 86.50 109 ARG A CA 1
ATOM 897 C C . ARG A 1 109 ? -6.858 -19.207 10.663 1.00 86.50 109 ARG A C 1
ATOM 899 O O . ARG A 1 109 ? -7.933 -19.218 10.020 1.00 86.50 109 ARG A O 1
#

Organism: Stenonycteris lanosa (NCBI:txid3370833)

Mean predicted aligned error: 3.72 Å

Sequence (109 aa):
RFTLWWSPTINRANVYVGFQVQLDLTGIFMHGKIPTLKISLIQIFRAHLWQKIHESIVMDLCQVFDQELDALEIETVQKETIHPRKSYKMNSSCADILLFASYKWNVSR

Solvent-accessible surface area (backbone atoms only — not comparable to full-atom values): 6760 Å² total; per-residue (Å²): 111,68,63,61,73,47,30,78,77,60,52,28,69,93,73,29,78,95,42,80,45,70,43,86,82,36,75,49,64,40,18,60,96,50,68,74,43,53,54,52,51,51,62,72,44,43,91,54,38,48,47,49,53,50,50,49,53,53,51,55,50,51,55,52,49,70,73,38,24,79,85,68,41,42,66,44,82,42,78,52,92,70,65,89,63,50,78,42,41,90,88,60,88,77,78,59,63,47,76,40,57,69,55,88,79,91,75,82,135

pLDDT: mean 95.66, std 4.44, range [76.62, 98.62]

Secondary structure (DSSP, 8-state):
-HHHHTHHHHSSTTTS-S--EEPTTSSPEE-S--HHHHHHHHHHTTTTHHHHHHHHHHHHHHHHHHHSTTTTTEEEEEE----TTGGG-TT----SEEEEESS------

Foldseek 3Di:
DVCQVCVVVCQDCVNADDDWDAQPLALDIGRDPDPVNSVVVCVVCDPSNLLVVVVVVLVVVLVVCVVCCPVQQFPDKDADDDDSCQSNPPPDHDDRIDTHGNDDDDDDD